Protein AF-A0A352J4N3-F1 (afdb_monomer_lite)

Radius of gyration: 15.58 Å; chains: 1; bounding box: 36×25×43 Å

Foldseek 3Di:
DWDWDDDLWIAIDDWDADPVRHTDPQVFAEPDDDPVVQFDPVCCPPPLPVVLVVQDPDFGKDWDDDPPFQKIKIFTTCPSPGDPVSCVSNVVGGPHRMDIFGGPVGHTD

Sequence (109 aa):
VIRTVCGKACDSNIRFYSTDWKELEAKTLLSHISAASFFDSSKKDSENYKFALSLPDIYPVSAEFENGSNALTLKLDLEGYLSDEQLAEVKPFIKSETITLNWNNISFR

pLDDT: mean 92.93, std 3.55, range [79.25, 97.31]

Secondary structure (DSSP, 8-state):
-EEEEESSSEEEEE-EE-TT-PEE-HHHHB----GGGTB-GGGTTSTTHHHHTTS-S---EEEEEPTTSSEEEEEE--TTTS-HHHHHHHGGGBS-SEEEEEB-SS-B-

Structure (mmCIF, N/CA/C/O backbone):
data_AF-A0A352J4N3-F1
#
_entry.id   AF-A0A352J4N3-F1
#
loop_
_atom_site.group_PDB
_atom_site.id
_atom_site.type_symbol
_atom_site.label_atom_id
_atom_site.label_alt_id
_atom_site.label_comp_id
_atom_site.label_asym_id
_atom_site.label_entity_id
_atom_site.label_seq_id
_atom_site.pdbx_PDB_ins_code
_atom_site.Cartn_x
_atom_site.Cartn_y
_atom_site.Cartn_z
_atom_site.occupancy
_atom_site.B_iso_or_equiv
_atom_site.auth_seq_id
_atom_site.auth_comp_id
_atom_site.auth_asym_id
_atom_site.auth_atom_id
_atom_site.pdbx_PDB_model_num
ATOM 1 N N . VAL A 1 1 ? 7.353 -3.402 -13.559 1.00 93.12 1 VAL A N 1
ATOM 2 C CA . VAL A 1 1 ? 6.199 -4.329 -13.649 1.00 93.12 1 VAL A CA 1
ATOM 3 C C . VAL A 1 1 ? 5.434 -4.265 -12.342 1.00 93.12 1 VAL A C 1
ATOM 5 O O . VAL A 1 1 ? 6.062 -4.376 -11.295 1.00 93.12 1 VAL A O 1
ATOM 8 N N . ILE A 1 2 ? 4.115 -4.087 -12.405 1.00 94.69 2 ILE A N 1
ATOM 9 C CA . ILE A 1 2 ? 3.223 -4.185 -11.245 1.00 94.69 2 ILE A CA 1
ATOM 10 C C . ILE A 1 2 ? 2.452 -5.497 -11.376 1.00 94.69 2 ILE A C 1
ATOM 12 O O . ILE A 1 2 ? 1.910 -5.788 -12.440 1.00 94.69 2 ILE A O 1
ATOM 16 N N . ARG A 1 3 ? 2.455 -6.315 -10.323 1.00 96.06 3 ARG A N 1
ATOM 17 C CA . ARG A 1 3 ? 1.628 -7.519 -10.222 1.00 96.06 3 ARG A CA 1
ATOM 18 C C . ARG A 1 3 ? 0.670 -7.344 -9.062 1.00 96.06 3 ARG A C 1
ATOM 20 O O . ARG A 1 3 ? 1.121 -7.279 -7.925 1.00 96.06 3 ARG A O 1
ATOM 27 N N . THR A 1 4 ? -0.617 -7.302 -9.359 1.00 96.38 4 THR A N 1
ATOM 28 C CA . THR A 1 4 ? -1.668 -7.112 -8.359 1.00 96.38 4 THR A CA 1
ATOM 29 C C . THR A 1 4 ? -2.430 -8.411 -8.165 1.00 96.38 4 THR A C 1
ATOM 31 O O . THR A 1 4 ? -2.788 -9.073 -9.140 1.00 96.38 4 THR A O 1
ATOM 34 N N . VAL A 1 5 ? -2.671 -8.777 -6.910 1.00 96.06 5 VAL A N 1
ATOM 35 C CA . VAL A 1 5 ? -3.568 -9.873 -6.537 1.00 96.06 5 VAL A CA 1
ATOM 36 C C . VAL A 1 5 ? -4.746 -9.267 -5.796 1.00 96.06 5 VAL A C 1
ATOM 38 O O . VAL A 1 5 ? -4.549 -8.472 -4.883 1.00 96.06 5 VAL A O 1
ATOM 41 N N . CYS A 1 6 ? -5.958 -9.647 -6.190 1.00 95.31 6 CYS A N 1
ATOM 42 C CA . CYS A 1 6 ? -7.192 -9.148 -5.597 1.00 95.31 6 CYS A CA 1
ATOM 43 C C . CYS A 1 6 ? -8.018 -10.294 -5.011 1.00 95.31 6 CYS A C 1
ATOM 45 O O . CYS A 1 6 ? -8.147 -11.359 -5.616 1.00 95.31 6 CYS A O 1
ATOM 47 N N . GLY A 1 7 ? -8.594 -10.043 -3.840 1.00 92.31 7 GLY A N 1
ATOM 48 C CA . GLY A 1 7 ? -9.598 -10.881 -3.193 1.00 92.31 7 GLY A CA 1
ATOM 49 C C . GLY A 1 7 ? -10.622 -9.987 -2.503 1.00 92.31 7 GLY A C 1
ATOM 50 O O . GLY A 1 7 ? -11.368 -9.278 -3.168 1.00 92.31 7 GLY A O 1
ATOM 51 N N . LYS A 1 8 ? -10.619 -9.985 -1.166 1.00 93.56 8 LYS A N 1
ATOM 52 C CA . LYS A 1 8 ? -11.348 -8.991 -0.356 1.00 93.56 8 LYS A CA 1
ATOM 53 C C . LYS A 1 8 ? -10.715 -7.592 -0.395 1.00 93.56 8 LYS A C 1
ATOM 55 O O . LYS A 1 8 ? -11.395 -6.610 -0.151 1.00 93.56 8 LYS A O 1
ATOM 60 N N . ALA A 1 9 ? -9.428 -7.532 -0.712 1.00 94.69 9 ALA A N 1
ATOM 61 C CA . ALA A 1 9 ? -8.670 -6.326 -1.008 1.00 94.69 9 ALA A CA 1
ATOM 62 C C . ALA A 1 9 ? -7.627 -6.646 -2.085 1.00 94.69 9 ALA A C 1
ATOM 64 O O . ALA A 1 9 ? -7.334 -7.825 -2.334 1.00 94.69 9 ALA A O 1
ATOM 65 N N . CYS A 1 10 ? -7.081 -5.616 -2.719 1.00 95.19 10 CYS A N 1
ATOM 66 C CA . CYS A 1 10 ? -6.022 -5.712 -3.710 1.00 95.19 10 CYS A CA 1
ATOM 67 C C . CYS A 1 10 ? -4.671 -5.280 -3.130 1.00 95.19 10 CYS A C 1
ATOM 69 O O . CYS A 1 10 ? -4.541 -4.200 -2.558 1.00 95.19 10 CYS A O 1
ATOM 71 N N . ASP A 1 11 ? -3.643 -6.096 -3.357 1.00 94.75 11 ASP A N 1
ATOM 72 C CA . ASP A 1 11 ? -2.261 -5.788 -2.986 1.00 94.75 11 ASP A CA 1
ATOM 73 C C . ASP A 1 11 ? -1.329 -5.953 -4.192 1.00 94.75 11 ASP A C 1
ATOM 75 O O . ASP A 1 11 ? -1.464 -6.891 -4.989 1.00 94.75 11 ASP A O 1
ATOM 79 N N . SER A 1 12 ? -0.404 -5.009 -4.354 1.00 94.56 12 SER A N 1
ATOM 80 C CA . SER A 1 12 ? 0.499 -4.931 -5.498 1.00 94.56 12 SER A CA 1
ATOM 81 C C . SER A 1 12 ? 1.950 -5.202 -5.112 1.00 94.56 12 SER A C 1
ATOM 83 O O . SER A 1 12 ? 2.548 -4.510 -4.293 1.00 94.56 12 SER A O 1
ATOM 85 N N . ASN A 1 13 ? 2.589 -6.116 -5.841 1.00 93.69 13 ASN A N 1
ATOM 86 C CA . ASN A 1 13 ? 4.038 -6.269 -5.850 1.00 93.69 13 ASN A CA 1
ATOM 87 C C . ASN A 1 13 ? 4.650 -5.525 -7.045 1.00 93.69 13 ASN A C 1
ATOM 89 O O . ASN A 1 13 ? 4.325 -5.803 -8.203 1.00 93.69 13 ASN A O 1
ATOM 93 N N . ILE A 1 14 ? 5.573 -4.602 -6.768 1.00 93.56 14 ILE A N 1
ATOM 94 C CA . ILE A 1 14 ? 6.271 -3.818 -7.792 1.00 93.56 14 ILE A CA 1
ATOM 95 C C . ILE A 1 14 ? 7.698 -4.339 -7.940 1.00 93.56 14 ILE A C 1
ATOM 97 O O . ILE A 1 14 ? 8.450 -4.415 -6.969 1.00 93.56 14 ILE A O 1
ATOM 101 N N . ARG A 1 15 ? 8.078 -4.672 -9.176 1.00 94.38 15 ARG A N 1
ATOM 102 C CA . ARG A 1 15 ? 9.433 -5.108 -9.533 1.00 94.38 15 ARG A CA 1
ATOM 103 C C . ARG A 1 15 ? 9.984 -4.305 -10.696 1.00 94.38 15 ARG A C 1
ATOM 105 O O . ARG A 1 15 ? 9.255 -3.950 -11.629 1.00 94.38 15 ARG A O 1
ATOM 112 N N . PHE A 1 16 ? 11.284 -4.066 -10.653 1.00 94.25 16 PHE A N 1
ATOM 113 C CA . PHE A 1 16 ? 12.019 -3.308 -11.656 1.00 94.25 16 PHE A CA 1
ATOM 114 C C . PHE A 1 16 ? 12.937 -4.242 -12.427 1.00 94.25 16 PHE A C 1
ATOM 116 O O . PHE A 1 16 ? 13.399 -5.236 -11.878 1.00 94.25 16 PHE A O 1
ATOM 123 N N . TYR A 1 17 ? 13.187 -3.932 -13.693 1.00 95.62 17 TYR A N 1
ATOM 124 C CA . TYR A 1 17 ? 14.047 -4.733 -14.555 1.00 95.62 17 TYR A CA 1
ATOM 125 C C . TYR A 1 17 ? 14.842 -3.814 -15.479 1.00 95.62 17 TYR A C 1
ATOM 127 O O . TYR A 1 17 ? 14.353 -2.746 -15.852 1.00 95.62 17 TYR A O 1
ATOM 135 N N . SER A 1 18 ? 16.047 -4.231 -15.863 1.00 95.44 18 SER A N 1
ATOM 136 C CA . SER A 1 18 ? 16.733 -3.642 -17.013 1.00 95.44 18 SER A CA 1
ATOM 137 C C . SER A 1 18 ? 16.005 -3.995 -18.317 1.00 95.44 18 SER A C 1
ATOM 139 O O . SER A 1 18 ? 15.139 -4.872 -18.347 1.00 95.44 18 SER A O 1
ATOM 141 N N . THR A 1 19 ? 16.393 -3.358 -19.422 1.00 95.81 19 THR A N 1
ATOM 142 C CA . THR A 1 19 ? 15.886 -3.690 -20.767 1.00 95.81 19 THR A CA 1
ATOM 143 C C . THR A 1 19 ? 16.201 -5.128 -21.189 1.00 95.81 19 THR A C 1
ATOM 145 O O . THR A 1 19 ? 15.467 -5.707 -21.982 1.00 95.81 19 THR A O 1
ATOM 148 N N . ASP A 1 20 ? 17.237 -5.727 -20.597 1.00 97.31 20 ASP A N 1
ATOM 149 C CA . ASP A 1 20 ? 17.625 -7.129 -20.799 1.00 97.31 20 ASP A CA 1
ATOM 150 C C . ASP A 1 20 ? 16.949 -8.078 -19.789 1.00 97.31 20 ASP A C 1
ATOM 152 O O . ASP A 1 20 ? 17.414 -9.197 -19.576 1.00 97.31 20 ASP A O 1
ATOM 156 N N . TRP A 1 21 ? 15.884 -7.622 -19.118 1.00 95.50 21 TRP A N 1
ATOM 157 C CA . TRP A 1 21 ? 15.089 -8.389 -18.152 1.00 95.50 21 TRP A CA 1
ATOM 158 C C . TRP A 1 21 ? 15.844 -8.882 -16.909 1.00 95.50 21 TRP A C 1
ATOM 160 O O . TRP A 1 21 ? 15.431 -9.844 -16.261 1.00 95.50 21 TRP A O 1
ATOM 170 N N . LYS A 1 22 ? 16.921 -8.198 -16.510 1.00 97.06 22 LYS A N 1
ATOM 171 C CA . LYS A 1 22 ? 17.601 -8.473 -15.232 1.00 97.06 22 LYS A CA 1
ATOM 172 C C . LYS A 1 22 ? 16.914 -7.717 -14.102 1.00 97.06 22 LYS A C 1
ATOM 174 O O . LYS A 1 22 ? 16.692 -6.517 -14.237 1.00 97.06 22 LYS A O 1
ATOM 179 N N . GLU A 1 23 ? 16.573 -8.404 -13.012 1.00 95.75 23 GLU A N 1
ATOM 180 C CA . GLU A 1 23 ? 15.842 -7.802 -11.888 1.00 95.75 23 GLU A CA 1
ATOM 181 C C . GLU A 1 23 ? 16.660 -6.702 -11.185 1.00 95.75 23 GLU A C 1
ATOM 183 O O . GLU A 1 23 ? 17.817 -6.892 -10.815 1.00 95.75 23 GLU A O 1
ATOM 188 N N . LEU A 1 24 ? 16.018 -5.537 -11.078 1.00 95.19 24 LEU A N 1
ATOM 189 C CA . LEU A 1 24 ? 16.356 -4.305 -10.362 1.00 95.19 24 LEU A CA 1
ATOM 190 C C . LEU A 1 24 ? 16.251 -4.454 -8.838 1.00 95.19 24 LEU A C 1
ATOM 192 O 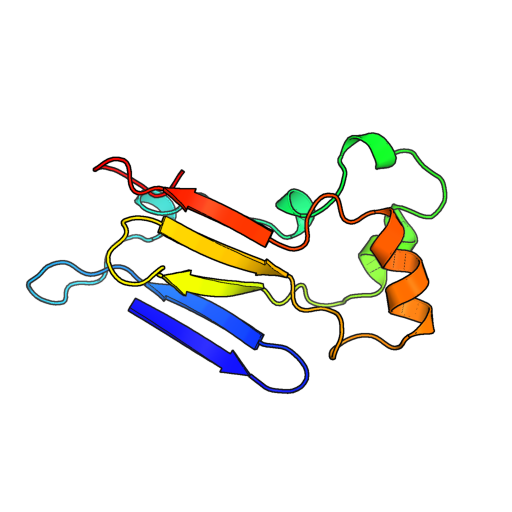O . LEU A 1 24 ? 15.219 -4.944 -8.381 1.00 95.19 24 LEU A O 1
ATOM 196 N N . GLU A 1 25 ? 17.171 -3.920 -8.025 1.00 92.38 25 GLU A N 1
ATOM 197 C CA . GLU A 1 25 ? 16.881 -3.757 -6.592 1.00 92.38 25 GLU A CA 1
ATOM 198 C C . GLU A 1 25 ? 15.817 -2.665 -6.385 1.00 92.38 25 GLU A C 1
ATOM 200 O O . GLU A 1 25 ? 16.104 -1.466 -6.436 1.00 92.38 25 GLU A O 1
ATOM 205 N N . ALA A 1 26 ? 14.577 -3.077 -6.104 1.00 88.38 26 ALA A N 1
ATOM 206 C CA . ALA A 1 26 ? 13.432 -2.173 -5.989 1.00 88.38 26 ALA A CA 1
ATOM 207 C C . ALA A 1 26 ? 13.620 -1.062 -4.941 1.00 88.38 26 ALA A C 1
ATOM 209 O O . ALA A 1 26 ? 13.188 0.064 -5.171 1.00 88.38 26 ALA A O 1
ATOM 210 N N . LYS A 1 27 ? 14.319 -1.344 -3.832 1.00 85.69 27 LYS A N 1
ATOM 211 C CA . LYS A 1 27 ? 14.563 -0.379 -2.741 1.00 85.69 27 LYS A CA 1
ATOM 212 C C . LYS A 1 27 ? 15.342 0.863 -3.182 1.00 85.69 27 LYS A C 1
ATOM 214 O O . LYS A 1 27 ? 15.270 1.892 -2.516 1.00 85.69 27 LYS A O 1
ATOM 219 N N . THR A 1 28 ? 16.084 0.770 -4.286 1.00 88.56 28 THR A N 1
ATOM 220 C CA . THR A 1 28 ? 16.835 1.900 -4.851 1.00 88.56 28 THR A CA 1
ATOM 221 C C . THR A 1 28 ? 15.971 2.794 -5.746 1.00 88.56 28 THR A C 1
ATOM 223 O O . THR A 1 28 ? 16.240 3.987 -5.862 1.00 88.56 28 THR A O 1
ATOM 226 N N . LEU A 1 29 ? 14.908 2.235 -6.335 1.00 93.31 29 LEU A N 1
ATOM 227 C CA . LEU A 1 29 ? 14.077 2.883 -7.357 1.00 93.31 29 LEU A CA 1
ATOM 228 C C . LEU A 1 29 ? 12.701 3.306 -6.837 1.00 93.31 29 LEU A C 1
ATOM 230 O O . LEU A 1 29 ? 12.060 4.170 -7.431 1.00 93.31 29 LEU A O 1
ATOM 234 N N . LEU A 1 30 ? 12.247 2.722 -5.733 1.00 92.31 30 LEU A N 1
ATOM 235 C CA . LEU A 1 30 ? 10.990 3.036 -5.073 1.00 92.31 30 LEU A CA 1
ATOM 236 C C . LEU A 1 30 ? 11.248 3.136 -3.572 1.00 92.31 30 LEU A C 1
ATOM 238 O O . LEU A 1 30 ? 11.709 2.175 -2.950 1.00 92.31 30 LEU A O 1
ATOM 242 N N . SER A 1 31 ? 10.957 4.295 -2.978 1.00 84.31 31 SER A N 1
ATOM 243 C CA . SER A 1 31 ? 11.022 4.419 -1.523 1.00 84.31 31 SER A CA 1
ATOM 244 C C . SER A 1 31 ? 10.055 3.442 -0.869 1.00 84.31 31 SER A C 1
ATOM 246 O O . SER A 1 31 ? 8.947 3.238 -1.357 1.00 84.31 31 SER A O 1
ATOM 248 N N . HIS A 1 32 ? 10.462 2.862 0.258 1.00 82.44 32 HIS A N 1
ATOM 249 C CA . HIS A 1 32 ? 9.585 2.000 1.037 1.00 82.44 32 HIS A CA 1
ATOM 250 C C . HIS A 1 32 ? 8.359 2.796 1.506 1.00 82.44 32 HIS A C 1
ATOM 252 O O . HIS A 1 32 ? 8.469 3.640 2.398 1.00 82.44 32 HIS A O 1
ATOM 258 N N . ILE A 1 33 ? 7.201 2.524 0.904 1.00 83.62 33 ILE A N 1
ATOM 259 C CA . ILE A 1 33 ? 5.923 3.092 1.324 1.00 83.62 33 ILE A CA 1
ATOM 260 C C . ILE A 1 33 ? 5.305 2.127 2.324 1.00 83.62 33 ILE A C 1
ATOM 262 O O . ILE A 1 33 ? 4.806 1.064 1.972 1.00 83.62 33 ILE A O 1
ATOM 266 N N . SER A 1 34 ? 5.398 2.485 3.599 1.00 83.44 34 SER A N 1
ATOM 267 C CA . SER A 1 34 ? 4.729 1.746 4.666 1.00 83.44 34 SER A CA 1
ATOM 268 C C . SER A 1 34 ? 3.262 2.155 4.758 1.00 83.44 34 SER A C 1
ATOM 270 O O . SER A 1 34 ? 2.930 3.293 4.433 1.00 83.44 34 SER A O 1
ATOM 272 N N . ALA A 1 35 ? 2.417 1.312 5.349 1.00 79.25 35 ALA A N 1
ATOM 273 C CA . ALA A 1 35 ? 1.048 1.686 5.707 1.00 79.25 35 ALA A CA 1
ATOM 274 C C . ALA A 1 35 ? 0.973 3.006 6.503 1.00 79.25 35 ALA A C 1
ATOM 276 O O . ALA A 1 35 ? 0.092 3.826 6.269 1.00 79.25 35 ALA A O 1
ATOM 277 N N . ALA A 1 36 ? 1.968 3.275 7.364 1.00 86.50 36 ALA A N 1
ATOM 278 C CA . ALA A 1 36 ? 2.102 4.525 8.120 1.00 86.50 36 ALA A CA 1
ATOM 279 C C . ALA A 1 36 ? 2.099 5.798 7.250 1.00 86.50 36 ALA A C 1
ATOM 281 O O . ALA A 1 36 ? 1.782 6.867 7.760 1.00 86.50 36 ALA A O 1
ATOM 282 N N . SER A 1 37 ? 2.432 5.700 5.960 1.00 92.31 37 SER A N 1
ATOM 283 C CA . SER A 1 37 ? 2.418 6.824 5.018 1.00 92.31 37 SER A CA 1
ATOM 284 C C . SER A 1 37 ? 1.002 7.296 4.666 1.00 92.31 37 SER A C 1
ATOM 286 O O . SER A 1 37 ? 0.837 8.449 4.273 1.00 92.31 37 SER A O 1
ATOM 288 N N . PHE A 1 38 ? -0.007 6.434 4.829 1.00 94.94 38 PHE A N 1
ATOM 289 C CA . PHE A 1 38 ? -1.420 6.749 4.592 1.00 94.94 38 PHE A CA 1
ATOM 290 C C . PHE A 1 38 ? -2.111 7.324 5.839 1.00 94.94 38 PHE A C 1
ATOM 292 O O . PHE A 1 38 ? -3.174 7.934 5.726 1.00 94.94 38 PHE A O 1
ATOM 299 N N . PHE A 1 39 ? -1.514 7.174 7.028 1.00 94.19 39 PHE A N 1
ATOM 300 C CA . PHE A 1 39 ? -2.094 7.620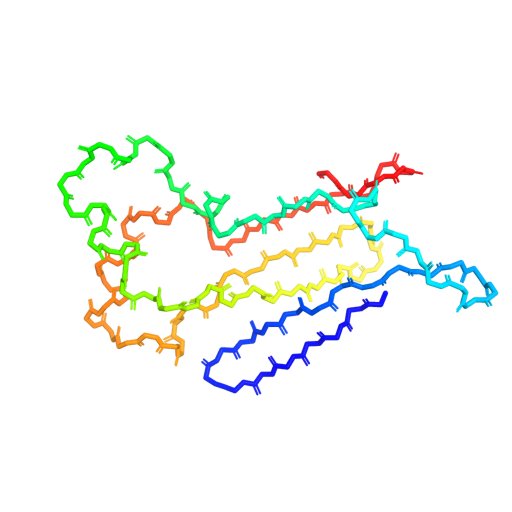 8.297 1.00 94.19 39 PHE A CA 1
ATOM 301 C C . PHE A 1 39 ? -1.641 9.028 8.700 1.00 94.19 39 PHE A C 1
ATOM 303 O O . PHE A 1 39 ? -0.543 9.489 8.381 1.00 94.19 39 PHE A O 1
ATOM 310 N N . ASP A 1 40 ? -2.500 9.722 9.441 1.00 94.50 40 ASP A N 1
ATOM 311 C CA . ASP A 1 40 ? -2.221 11.039 9.992 1.00 94.50 40 ASP A CA 1
ATOM 312 C C . ASP A 1 40 ? -1.297 10.927 11.208 1.00 94.50 40 ASP A C 1
ATOM 314 O O . ASP A 1 40 ? -1.704 10.580 12.320 1.00 94.50 40 ASP A O 1
ATOM 318 N N . SER A 1 41 ? -0.024 11.265 11.002 1.00 90.88 41 SER A N 1
ATOM 319 C CA . SER A 1 41 ? 0.984 11.222 12.057 1.00 90.88 41 SER A CA 1
ATOM 320 C C . SER A 1 41 ? 0.699 12.165 13.226 1.00 90.88 41 SER A C 1
ATOM 322 O O . SER A 1 41 ? 1.242 11.934 14.303 1.00 90.88 41 SER A O 1
ATOM 324 N N . SER A 1 42 ? -0.118 13.209 13.037 1.00 93.88 42 SER A N 1
ATOM 325 C CA . SER A 1 42 ? -0.487 14.132 14.120 1.00 93.88 42 SER A CA 1
ATOM 326 C C . SER A 1 42 ? -1.409 13.485 15.159 1.00 93.88 42 SER A C 1
ATOM 328 O O . SER A 1 42 ? -1.483 13.954 16.291 1.00 93.88 42 SER A O 1
ATOM 330 N N . LYS A 1 43 ? -2.062 12.369 14.806 1.00 93.38 43 LYS A N 1
ATOM 331 C CA . LYS A 1 43 ? -2.994 11.643 15.677 1.00 93.38 43 LYS A CA 1
ATOM 332 C C . LYS A 1 43 ? -2.348 10.497 16.451 1.00 93.38 43 LYS A C 1
ATOM 334 O O . LYS A 1 43 ? -3.046 9.810 17.189 1.00 93.38 43 LYS A O 1
ATOM 339 N N . LYS A 1 44 ? -1.032 10.288 16.330 1.00 89.56 44 LYS A N 1
ATOM 340 C CA . LYS A 1 44 ? -0.320 9.163 16.970 1.00 89.56 44 LYS A CA 1
ATOM 341 C C . LYS A 1 44 ? -0.515 9.071 18.485 1.00 89.56 44 LYS A C 1
ATOM 343 O O . LYS A 1 44 ? -0.522 7.963 19.017 1.00 89.56 44 LYS A O 1
ATOM 348 N N . ASP A 1 45 ? -0.681 10.215 19.143 1.00 91.00 45 ASP A N 1
ATOM 349 C CA . ASP A 1 45 ? -0.853 10.313 20.597 1.00 91.00 45 ASP A CA 1
ATOM 350 C C . ASP A 1 45 ? -2.327 10.381 21.028 1.00 91.00 45 ASP A C 1
ATOM 352 O O . ASP A 1 45 ? -2.619 10.481 22.218 1.00 91.00 45 ASP A O 1
ATOM 356 N N . SER A 1 46 ? -3.266 10.338 20.077 1.00 91.94 46 SER A N 1
ATOM 357 C CA . SER A 1 46 ? -4.691 10.314 20.398 1.00 91.94 46 SER A CA 1
ATOM 358 C C . SER A 1 46 ? -5.109 8.975 20.999 1.00 91.94 46 SER A C 1
ATOM 360 O O . SER A 1 46 ? -4.531 7.916 20.719 1.00 91.94 46 SER A O 1
ATOM 362 N N . GLU A 1 47 ? -6.146 9.033 21.830 1.00 86.31 47 GLU A N 1
ATOM 363 C CA . GLU A 1 47 ? -6.815 7.842 22.330 1.00 86.31 47 GLU A CA 1
ATOM 364 C C . GLU A 1 47 ? -7.297 6.993 21.141 1.00 86.31 47 GLU A C 1
ATOM 366 O O . GLU A 1 47 ? -7.685 7.514 20.097 1.00 86.31 47 GLU A O 1
ATOM 371 N N . ASN A 1 48 ? -7.205 5.673 21.270 1.00 91.12 48 ASN A N 1
ATOM 372 C CA . ASN A 1 48 ? -7.571 4.687 20.247 1.00 91.12 48 ASN A CA 1
ATOM 373 C C . ASN A 1 48 ? -6.709 4.615 18.974 1.00 91.12 48 ASN A C 1
ATOM 375 O O . ASN A 1 48 ? -6.856 3.629 18.258 1.00 91.12 48 ASN A O 1
ATOM 379 N N . TYR A 1 49 ? -5.745 5.513 18.713 1.00 92.00 49 TYR A N 1
ATOM 380 C CA . TYR A 1 49 ? -4.882 5.414 17.514 1.00 92.00 49 TYR A CA 1
ATOM 381 C C . TYR A 1 49 ? -4.222 4.031 17.382 1.00 92.00 49 TYR A C 1
ATOM 383 O O . TYR A 1 49 ? -4.322 3.363 16.356 1.00 92.00 49 TYR A O 1
ATOM 391 N N . LYS A 1 50 ? -3.577 3.553 18.455 1.00 91.75 50 LYS A N 1
ATOM 392 C CA . LYS A 1 50 ? -2.916 2.236 18.461 1.00 91.75 50 LYS A CA 1
ATOM 393 C C . LYS A 1 50 ? -3.901 1.079 18.300 1.00 91.75 50 LYS A C 1
ATOM 395 O O . LYS A 1 50 ? -3.544 0.079 17.692 1.00 91.75 50 LYS A O 1
ATOM 400 N N . PHE A 1 51 ? -5.104 1.216 18.857 1.00 93.69 51 PHE A N 1
ATOM 401 C CA . PHE A 1 51 ? -6.150 0.205 18.747 1.00 93.69 51 PHE A CA 1
ATOM 402 C C . PHE A 1 51 ? -6.667 0.125 17.309 1.00 93.69 51 PHE A C 1
ATOM 404 O O . PHE A 1 51 ? -6.631 -0.950 16.718 1.00 93.69 51 PHE A O 1
ATOM 411 N N . ALA A 1 52 ? -7.035 1.259 16.710 1.00 93.19 52 ALA A N 1
ATOM 412 C CA . ALA A 1 52 ? -7.503 1.323 15.332 1.00 93.19 52 ALA A CA 1
ATOM 413 C C . ALA A 1 52 ? -6.459 0.759 14.355 1.00 93.19 52 ALA A C 1
ATOM 415 O O . ALA A 1 52 ? -6.780 -0.103 13.543 1.00 93.19 52 ALA A O 1
ATOM 416 N N . LEU A 1 53 ? -5.183 1.137 14.499 1.00 91.75 53 LEU A N 1
ATOM 417 C CA . LEU A 1 53 ? -4.089 0.594 13.679 1.00 91.75 53 LEU A CA 1
ATOM 418 C C . LEU A 1 53 ? -3.717 -0.870 14.008 1.00 91.75 53 LEU A C 1
ATOM 420 O O . LEU A 1 53 ? -2.835 -1.440 13.367 1.00 91.75 53 LEU A O 1
ATOM 424 N N . SER A 1 54 ? -4.357 -1.492 14.997 1.00 92.44 54 SER A N 1
ATOM 425 C CA . SER A 1 54 ? -4.229 -2.932 15.259 1.00 92.44 54 SER A CA 1
ATOM 426 C C . SER A 1 54 ? -5.380 -3.759 14.682 1.00 92.44 54 SER A C 1
ATOM 428 O O . SER A 1 54 ? -5.280 -4.983 14.678 1.00 92.44 54 SER A O 1
ATOM 430 N N . LEU A 1 55 ? -6.458 -3.119 14.200 1.00 94.06 55 LEU A N 1
ATOM 431 C CA . LEU A 1 55 ? -7.608 -3.820 13.620 1.00 94.06 55 LEU A CA 1
ATOM 432 C C . LEU A 1 55 ? -7.251 -4.542 12.312 1.00 94.06 55 LEU A C 1
ATOM 434 O O . LEU A 1 55 ? -7.641 -5.702 12.175 1.00 94.06 55 LEU A O 1
ATOM 438 N N . PRO A 1 56 ? -6.506 -3.928 11.370 1.00 92.50 56 PRO A N 1
ATOM 439 C CA . PRO A 1 56 ? -5.994 -4.639 10.209 1.00 92.50 56 PRO A CA 1
ATOM 440 C C . PRO A 1 56 ? -4.732 -5.412 10.602 1.00 92.50 56 PRO A C 1
ATOM 442 O O . PRO A 1 56 ? -3.745 -4.831 11.054 1.00 92.50 56 PRO A O 1
ATOM 445 N N . ASP A 1 57 ? -4.734 -6.722 10.387 1.00 91.25 57 ASP A N 1
ATOM 446 C CA . ASP A 1 57 ? -3.542 -7.577 10.453 1.00 91.25 57 ASP A CA 1
ATOM 447 C C . ASP A 1 57 ? -2.614 -7.372 9.243 1.00 91.25 57 ASP A C 1
ATOM 449 O O . ASP A 1 57 ? -1.400 -7.561 9.350 1.00 91.25 57 ASP A O 1
ATOM 453 N N . ILE A 1 58 ? -3.170 -6.938 8.108 1.00 91.19 58 ILE A N 1
ATOM 454 C CA . ILE A 1 58 ? -2.435 -6.518 6.914 1.00 91.19 58 ILE A CA 1
ATOM 455 C C . ILE A 1 58 ? -2.944 -5.173 6.388 1.00 91.19 58 ILE A C 1
ATOM 457 O O . ILE A 1 58 ? -4.101 -4.802 6.569 1.00 91.19 58 ILE A O 1
ATOM 461 N N . TYR A 1 59 ? -2.063 -4.460 5.687 1.00 93.62 59 TYR A N 1
ATOM 462 C CA . TYR A 1 59 ? -2.360 -3.187 5.033 1.00 93.62 59 TYR A CA 1
ATOM 463 C C . TYR A 1 59 ? -2.183 -3.335 3.521 1.00 93.62 59 TYR A C 1
ATOM 465 O O . TYR A 1 59 ? -1.102 -3.034 3.012 1.00 93.62 59 TYR A O 1
ATOM 473 N N . PRO A 1 60 ? -3.202 -3.847 2.816 1.00 94.56 60 PRO A N 1
ATOM 474 C CA . PRO A 1 60 ? -3.140 -4.060 1.377 1.00 94.56 60 PRO A CA 1
ATOM 475 C C . PRO A 1 60 ? -3.017 -2.723 0.642 1.00 94.56 60 PRO A C 1
ATOM 477 O O . PRO A 1 60 ? -3.789 -1.788 0.879 1.00 94.56 60 PRO A O 1
ATOM 480 N N . VAL A 1 61 ? -2.030 -2.633 -0.247 1.00 95.12 61 VAL A N 1
ATOM 481 C CA . VAL A 1 61 ? -1.799 -1.449 -1.074 1.00 95.12 61 VAL A CA 1
ATOM 482 C C . VAL A 1 61 ? -1.761 -1.863 -2.534 1.00 95.12 61 VAL A C 1
ATOM 484 O O . VAL A 1 61 ? -0.831 -2.522 -3.002 1.00 95.12 61 VAL A O 1
ATOM 487 N N . SER A 1 62 ? -2.766 -1.424 -3.281 1.00 95.06 62 SER A N 1
ATOM 488 C CA . SER A 1 62 ? -2.766 -1.537 -4.734 1.00 95.06 62 SER A CA 1
ATOM 489 C C . SER A 1 62 ? -1.935 -0.414 -5.352 1.00 95.06 62 SER A C 1
ATOM 491 O O . SER A 1 62 ? -1.706 0.633 -4.746 1.00 95.06 62 SER A O 1
ATOM 493 N N . ALA A 1 63 ? -1.440 -0.652 -6.561 1.00 95.00 63 ALA A N 1
ATOM 494 C CA . ALA A 1 63 ? -0.565 0.262 -7.275 1.00 95.00 63 ALA A CA 1
ATOM 495 C C . ALA A 1 63 ? -0.929 0.273 -8.754 1.00 95.00 63 ALA A C 1
ATOM 497 O O . ALA A 1 63 ? -1.147 -0.792 -9.331 1.00 95.00 63 ALA A O 1
ATOM 498 N N . GLU A 1 64 ? -0.932 1.450 -9.361 1.00 95.12 64 GLU A N 1
ATOM 499 C CA . GLU A 1 64 ? -1.262 1.645 -10.766 1.00 95.12 64 GLU A CA 1
ATOM 500 C C . GLU A 1 64 ? -0.350 2.712 -11.379 1.00 95.12 64 GLU A C 1
ATOM 502 O O . GLU A 1 64 ? -0.061 3.734 -10.754 1.00 95.12 64 GLU A O 1
ATOM 507 N N . PHE A 1 65 ? 0.123 2.465 -12.602 1.00 92.00 65 PHE A N 1
ATOM 508 C CA . PHE A 1 65 ? 0.747 3.514 -13.403 1.00 92.00 65 PHE A CA 1
ATOM 509 C C . PHE A 1 65 ? -0.339 4.305 -14.111 1.00 92.00 65 PHE A C 1
ATOM 511 O O . PHE A 1 65 ? -1.184 3.728 -14.794 1.00 92.00 65 PHE A O 1
ATOM 518 N N . GLU A 1 66 ? -0.279 5.623 -14.006 1.00 88.62 66 GLU A N 1
ATOM 519 C CA . GLU A 1 66 ? -1.166 6.474 -14.784 1.00 88.62 66 GLU A CA 1
ATOM 520 C C . GLU A 1 66 ? -0.776 6.427 -16.266 1.00 88.62 66 GLU A C 1
ATOM 522 O O . GLU A 1 66 ? 0.368 6.682 -16.655 1.00 88.62 66 GLU A O 1
ATOM 527 N N . ASN A 1 67 ? -1.743 6.085 -17.119 1.00 83.69 67 ASN A N 1
ATOM 528 C CA . ASN A 1 67 ? -1.513 5.952 -18.553 1.00 83.69 67 ASN A CA 1
ATOM 529 C C . ASN A 1 67 ? -0.969 7.249 -19.164 1.00 83.69 67 ASN A C 1
ATOM 531 O O . ASN A 1 67 ? -1.564 8.317 -19.037 1.00 83.69 67 ASN A O 1
ATOM 535 N N . GLY A 1 68 ? 0.144 7.131 -19.890 1.00 82.56 68 GLY A N 1
ATOM 536 C CA . GLY A 1 68 ? 0.779 8.265 -20.563 1.00 82.56 68 GLY A CA 1
ATOM 537 C C . GLY A 1 68 ? 1.489 9.242 -19.622 1.00 82.56 68 GLY A C 1
ATOM 538 O O . GLY A 1 68 ? 1.931 10.292 -20.086 1.00 82.56 68 GLY A O 1
ATOM 539 N N . SER A 1 69 ? 1.620 8.911 -18.334 1.00 88.19 69 SER A N 1
ATOM 540 C CA . SER A 1 69 ? 2.334 9.722 -17.354 1.00 88.19 69 SER A CA 1
ATOM 541 C C . SER A 1 69 ? 3.470 8.933 -16.690 1.00 88.19 69 SER A C 1
ATOM 543 O O . SER A 1 69 ? 3.640 7.729 -16.874 1.00 88.19 69 SER A O 1
ATOM 545 N N . ASN A 1 70 ? 4.290 9.660 -15.937 1.00 91.12 70 ASN A N 1
ATOM 546 C CA . ASN A 1 70 ? 5.386 9.127 -15.133 1.00 91.12 70 ASN A CA 1
ATOM 547 C C . ASN A 1 70 ? 4.971 8.940 -13.662 1.00 91.12 70 ASN A C 1
ATOM 549 O O . ASN A 1 70 ? 5.833 8.879 -12.780 1.00 91.12 70 ASN A O 1
ATOM 553 N N . ALA A 1 71 ? 3.664 8.897 -13.393 1.00 95.00 71 ALA A N 1
ATOM 554 C CA . ALA A 1 71 ? 3.108 8.794 -12.057 1.00 95.00 71 ALA A CA 1
ATOM 555 C C . ALA A 1 71 ? 2.742 7.346 -11.704 1.00 95.00 71 ALA A C 1
ATOM 557 O O . ALA A 1 71 ? 2.195 6.588 -12.508 1.00 95.00 71 ALA A O 1
ATOM 558 N N . LEU A 1 72 ? 3.057 6.982 -10.467 1.00 95.19 72 LEU A N 1
ATOM 559 C CA . LEU A 1 72 ? 2.677 5.744 -9.807 1.00 95.19 72 LEU A CA 1
ATOM 560 C C . LEU A 1 72 ? 1.738 6.106 -8.660 1.00 95.19 72 LEU A C 1
ATOM 562 O O . LEU A 1 72 ? 2.165 6.728 -7.687 1.00 95.19 72 LEU A O 1
ATOM 566 N N . THR A 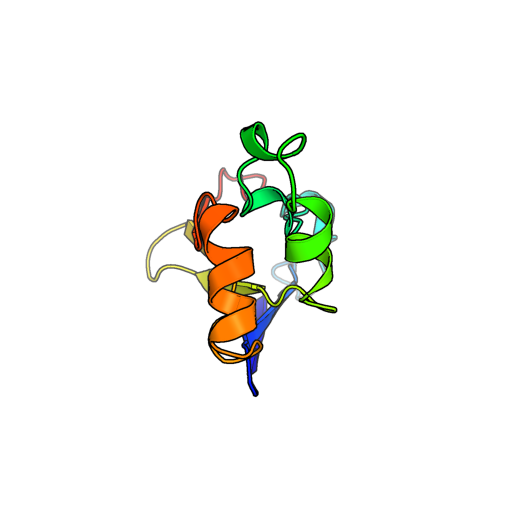1 73 ? 0.481 5.695 -8.756 1.00 95.69 73 THR A N 1
ATOM 567 C CA . THR A 1 73 ? -0.517 5.923 -7.712 1.00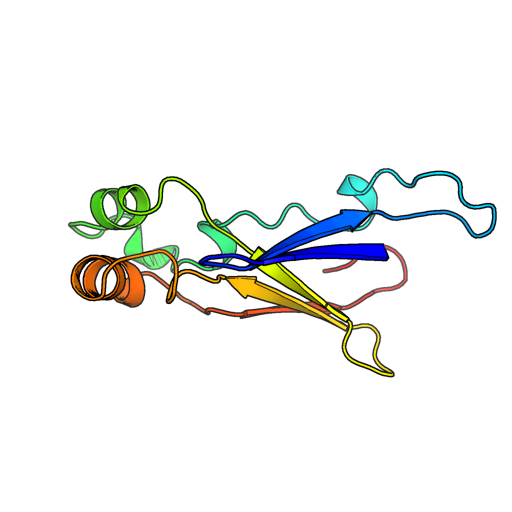 95.69 73 THR A CA 1
ATOM 568 C C . THR A 1 73 ? -0.680 4.657 -6.882 1.00 95.69 73 THR A C 1
ATOM 570 O O . THR A 1 73 ? -0.881 3.565 -7.408 1.00 95.69 73 THR A O 1
ATOM 573 N N . LEU A 1 74 ? -0.548 4.808 -5.568 1.00 95.56 74 LEU A N 1
ATOM 574 C CA . LEU A 1 74 ? -0.734 3.774 -4.560 1.00 95.56 74 LEU A CA 1
ATOM 575 C C . LEU A 1 74 ? -2.050 4.028 -3.837 1.00 95.56 74 LEU A C 1
ATOM 577 O O . LEU A 1 74 ? -2.315 5.171 -3.466 1.00 95.56 74 LEU A O 1
ATOM 581 N N . LYS A 1 75 ? -2.842 2.986 -3.592 1.00 95.75 75 LYS A N 1
ATOM 582 C CA . LYS A 1 75 ? -4.120 3.081 -2.882 1.00 95.75 75 LYS A CA 1
ATOM 583 C C . LYS A 1 75 ? -4.197 2.045 -1.765 1.00 95.75 75 LYS A C 1
ATOM 585 O O . LYS A 1 75 ? -4.06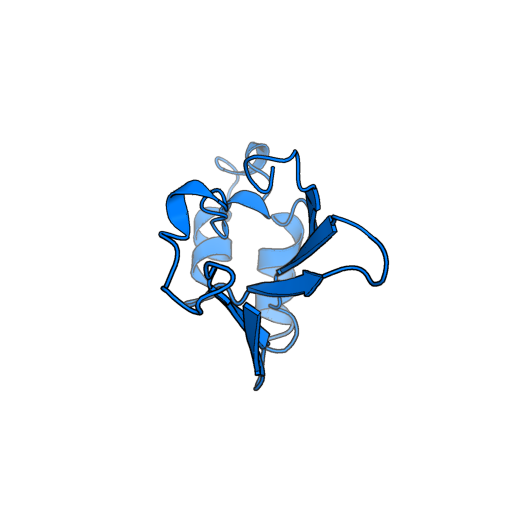6 0.851 -2.031 1.00 95.75 75 LYS A O 1
ATOM 590 N N . LEU A 1 76 ? -4.445 2.512 -0.543 1.00 96.06 76 LEU A N 1
ATOM 591 C CA . LEU A 1 76 ? -4.746 1.675 0.616 1.00 96.06 76 LEU A CA 1
ATOM 592 C C . LEU A 1 76 ? -6.156 1.084 0.468 1.00 96.06 76 LEU A C 1
ATOM 594 O O . LEU A 1 76 ? -7.117 1.832 0.299 1.00 96.06 76 LEU A O 1
ATOM 598 N N . ASP A 1 77 ? -6.282 -0.240 0.535 1.00 94.19 77 ASP A N 1
ATOM 599 C CA . ASP A 1 77 ? -7.527 -0.943 0.201 1.00 94.19 77 ASP A CA 1
ATOM 600 C C . ASP A 1 77 ? -8.124 -1.705 1.395 1.00 94.19 77 ASP A C 1
ATOM 602 O O . ASP A 1 77 ? -8.045 -2.927 1.494 1.00 94.19 77 ASP A O 1
ATOM 606 N N . LEU A 1 78 ? -8.704 -0.974 2.350 1.00 94.56 78 LEU A N 1
ATOM 607 C CA . LEU A 1 78 ? -9.271 -1.570 3.569 1.00 94.56 78 LEU A CA 1
ATOM 608 C C . LEU A 1 78 ? -10.783 -1.832 3.499 1.00 94.56 78 LEU A C 1
ATOM 610 O O . LEU A 1 78 ? -11.291 -2.583 4.330 1.00 94.56 78 LEU A O 1
ATOM 614 N N . GLU A 1 79 ? -11.504 -1.245 2.538 1.00 91.75 79 GLU A N 1
ATOM 615 C CA . GLU A 1 79 ? -12.978 -1.222 2.543 1.00 91.75 79 GLU A CA 1
ATOM 616 C C . GLU A 1 79 ? -13.614 -2.608 2.384 1.00 91.75 79 GLU A C 1
ATOM 618 O O . GLU A 1 79 ? -14.598 -2.903 3.050 1.00 91.75 79 GLU A O 1
ATOM 623 N N . GLY A 1 80 ? -13.051 -3.479 1.542 1.00 90.81 80 GLY A N 1
ATOM 624 C CA . GLY A 1 80 ? -13.522 -4.865 1.417 1.00 90.81 80 GLY A CA 1
ATOM 625 C C . GLY A 1 80 ? -12.880 -5.831 2.419 1.00 90.81 80 GLY A C 1
ATOM 626 O O . GLY A 1 80 ? -13.296 -6.991 2.519 1.00 90.81 80 GLY A O 1
ATOM 627 N N . TYR A 1 81 ? -11.857 -5.371 3.149 1.00 93.94 81 TYR A N 1
ATOM 628 C CA . TYR A 1 81 ? -11.067 -6.188 4.065 1.00 93.94 81 TYR A CA 1
ATOM 629 C C . TYR A 1 81 ? -11.615 -6.191 5.493 1.00 93.94 81 TYR A C 1
ATOM 631 O O . TYR A 1 81 ? -11.692 -7.247 6.123 1.00 93.94 81 TYR A O 1
ATOM 639 N N . LEU A 1 82 ? -11.997 -5.014 5.986 1.00 95.50 82 LEU A N 1
ATOM 640 C CA . LEU A 1 82 ? -12.517 -4.802 7.334 1.00 95.50 82 LEU A CA 1
ATOM 641 C C . LEU A 1 82 ? -14.049 -4.824 7.350 1.00 95.50 82 LEU A C 1
ATOM 643 O O . LEU A 1 82 ? -14.691 -4.596 6.328 1.00 95.50 82 LEU A O 1
ATOM 647 N N . SER A 1 83 ? -14.646 -5.072 8.519 1.00 96.06 83 SER A N 1
ATOM 648 C CA . SER A 1 83 ? -16.077 -4.799 8.705 1.00 96.06 83 SER A CA 1
ATOM 649 C C . SER A 1 83 ? -16.353 -3.292 8.719 1.00 96.06 83 SER A C 1
ATOM 651 O O . SER A 1 83 ? -15.459 -2.498 9.014 1.00 96.06 83 SER A O 1
ATOM 653 N N . ASP A 1 84 ? -17.603 -2.891 8.481 1.00 96.31 84 ASP A N 1
ATOM 654 C CA . ASP A 1 84 ? -18.009 -1.478 8.527 1.00 96.31 84 ASP A CA 1
ATOM 655 C C . ASP A 1 84 ? -17.684 -0.818 9.879 1.00 96.31 84 ASP A C 1
ATOM 657 O O . ASP A 1 84 ? -17.227 0.324 9.925 1.00 96.31 84 ASP A O 1
ATOM 661 N N . GLU A 1 85 ? -17.862 -1.556 10.981 1.00 96.44 85 GLU A N 1
ATOM 662 C CA . GLU A 1 85 ? -17.526 -1.104 12.338 1.00 96.44 85 GLU A CA 1
ATOM 663 C C . GLU A 1 85 ? -16.020 -0.853 12.488 1.00 96.44 85 GLU A C 1
ATOM 665 O O . GLU A 1 85 ? -15.603 0.208 12.945 1.00 96.44 85 GLU A O 1
ATOM 670 N N . GLN A 1 86 ? -15.185 -1.796 12.043 1.00 95.88 86 GLN A N 1
ATOM 671 C CA . GLN A 1 86 ? -13.729 -1.642 12.088 1.00 95.88 86 GLN A CA 1
ATOM 672 C C . GLN A 1 86 ? -13.250 -0.508 11.178 1.00 95.88 86 GLN A C 1
ATOM 674 O O . GLN A 1 86 ? -12.358 0.257 11.542 1.00 95.88 86 GLN A O 1
ATOM 679 N N . LEU A 1 87 ? -13.845 -0.376 9.994 1.00 95.62 87 LEU A N 1
ATOM 680 C CA . LEU A 1 87 ? -13.517 0.683 9.052 1.00 95.62 87 LEU A CA 1
ATOM 681 C C . LEU A 1 87 ? -13.848 2.064 9.637 1.00 95.62 87 LEU A C 1
ATOM 683 O O . LEU A 1 87 ? -13.073 3.001 9.447 1.00 95.62 87 LEU A O 1
ATOM 687 N N . ALA A 1 88 ? -14.950 2.187 10.385 1.00 95.81 88 ALA A N 1
ATOM 688 C CA . ALA A 1 88 ? -15.326 3.420 11.075 1.00 95.81 88 ALA A CA 1
ATOM 689 C C . ALA A 1 88 ? -14.313 3.832 12.160 1.00 95.81 88 ALA A C 1
ATOM 691 O O . ALA A 1 88 ? -14.071 5.025 12.333 1.00 95.81 88 ALA A O 1
ATOM 692 N N . GLU A 1 89 ? -13.673 2.867 12.827 1.00 95.69 89 GLU A N 1
ATOM 693 C CA . GLU A 1 89 ? -12.597 3.121 13.797 1.00 95.69 89 GLU A CA 1
ATOM 694 C C . GLU A 1 89 ? -11.280 3.539 13.121 1.00 95.69 89 GLU A C 1
ATOM 696 O O . GLU A 1 89 ? -10.545 4.377 13.644 1.00 95.69 89 GLU A O 1
ATOM 701 N N . VAL A 1 90 ? -10.962 2.990 11.940 1.00 94.94 90 VAL A N 1
ATOM 702 C CA . VAL A 1 90 ? -9.703 3.281 11.223 1.00 94.94 90 VAL A CA 1
ATOM 703 C C . VAL A 1 90 ? -9.770 4.580 10.416 1.00 94.94 90 VAL A C 1
ATOM 705 O O . VAL A 1 90 ? -8.803 5.348 10.411 1.00 94.94 90 VAL A O 1
ATOM 708 N N . LYS A 1 91 ? -10.899 4.855 9.747 1.00 94.38 91 LYS A N 1
ATOM 709 C CA . LYS A 1 91 ? -11.083 6.004 8.837 1.00 94.38 91 LYS A CA 1
ATOM 710 C C . LYS A 1 91 ? -10.648 7.354 9.427 1.00 94.38 91 LYS A C 1
ATOM 712 O O . LYS A 1 91 ? -9.950 8.084 8.724 1.00 94.38 91 LYS A O 1
ATOM 717 N N . PRO A 1 92 ? -10.948 7.699 10.695 1.00 95.25 92 PRO A N 1
ATOM 718 C CA . PRO A 1 92 ? -10.507 8.955 11.299 1.00 95.25 92 PRO A CA 1
ATOM 719 C C . PRO A 1 92 ? -8.989 9.148 11.310 1.00 95.25 92 PRO A C 1
ATOM 721 O O . PRO A 1 92 ? -8.527 10.287 11.380 1.00 95.25 92 PRO A O 1
ATOM 724 N N . PHE A 1 93 ? -8.204 8.072 11.262 1.00 95.12 93 PHE A N 1
ATOM 725 C CA . PHE A 1 93 ? -6.744 8.126 11.302 1.00 95.12 93 PHE A CA 1
ATOM 726 C C . PHE A 1 93 ? -6.100 8.107 9.916 1.00 95.12 93 PHE A C 1
ATOM 728 O O . PHE A 1 93 ? -4.894 8.330 9.821 1.00 95.12 93 PHE A O 1
ATOM 735 N N . ILE A 1 94 ? -6.863 7.881 8.844 1.00 95.12 94 ILE A N 1
ATOM 736 C CA . ILE A 1 94 ? -6.365 7.934 7.467 1.00 95.12 94 ILE A CA 1
ATOM 737 C C . ILE A 1 94 ? -6.226 9.404 7.050 1.00 95.12 94 ILE A C 1
ATOM 739 O O . ILE A 1 94 ? -7.184 10.172 7.078 1.00 95.12 94 ILE A O 1
ATOM 743 N N . LYS A 1 95 ? -5.015 9.805 6.653 1.00 95.81 95 LYS A N 1
ATOM 744 C CA . LYS A 1 95 ? -4.733 11.131 6.082 1.00 95.81 95 LYS A CA 1
ATOM 745 C C . LYS A 1 95 ? -5.141 11.197 4.614 1.00 95.81 95 LYS A C 1
ATOM 747 O O . LYS A 1 95 ? -5.653 12.213 4.157 1.00 95.81 95 LYS A O 1
ATOM 752 N N . SER A 1 96 ? -4.830 10.140 3.873 1.00 95.00 96 SER A N 1
ATOM 753 C CA . SER A 1 96 ? -5.162 9.981 2.462 1.00 95.00 96 SER A CA 1
ATOM 754 C C . SER A 1 96 ? -5.223 8.495 2.154 1.00 95.00 96 SER A C 1
ATOM 756 O O . SER A 1 96 ? -4.343 7.754 2.583 1.00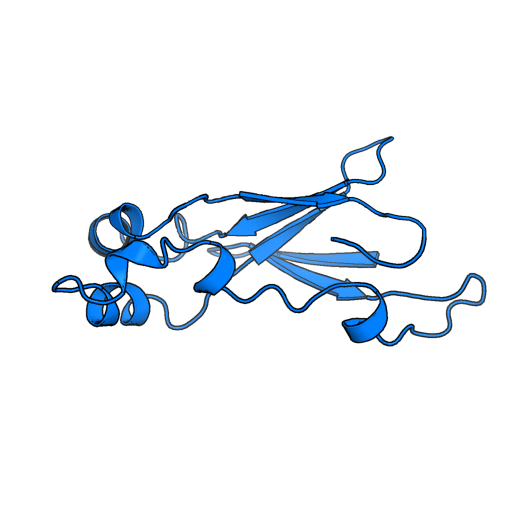 95.00 96 SER A O 1
ATOM 758 N N . GLU A 1 97 ? -6.225 8.066 1.394 1.00 93.69 97 GLU A N 1
ATOM 759 C CA . GLU A 1 97 ? -6.311 6.689 0.894 1.00 93.69 97 GLU A CA 1
ATOM 760 C C . GLU A 1 97 ? -5.379 6.461 -0.300 1.00 93.69 97 GLU A C 1
ATOM 762 O O . GLU A 1 97 ? -5.068 5.319 -0.629 1.00 93.69 97 GLU A O 1
ATOM 767 N N . THR A 1 98 ? -4.892 7.540 -0.924 1.00 95.50 98 THR A N 1
ATOM 768 C CA . THR A 1 98 ? -4.009 7.491 -2.092 1.00 95.50 98 THR A CA 1
ATOM 769 C C . THR A 1 98 ? -2.710 8.264 -1.888 1.00 95.50 98 THR A C 1
ATOM 771 O O . THR A 1 98 ? -2.694 9.336 -1.279 1.00 95.50 98 THR A O 1
ATOM 774 N N . ILE A 1 99 ? -1.620 7.757 -2.458 1.00 95.44 99 ILE A N 1
ATOM 775 C CA . ILE A 1 99 ? -0.321 8.433 -2.546 1.00 95.44 99 ILE A CA 1
ATOM 776 C C . ILE A 1 99 ? 0.143 8.356 -3.997 1.00 95.44 99 ILE A C 1
ATOM 778 O O . ILE A 1 99 ? 0.270 7.261 -4.537 1.00 95.44 99 ILE A O 1
ATOM 782 N N . THR A 1 100 ? 0.442 9.497 -4.610 1.00 95.00 100 THR A N 1
ATOM 783 C CA . THR A 1 100 ? 0.999 9.552 -5.967 1.00 95.00 100 THR A CA 1
ATOM 784 C C . THR A 1 100 ? 2.484 9.875 -5.894 1.00 95.00 100 THR A C 1
ATOM 786 O O . THR A 1 100 ? 2.876 10.877 -5.299 1.00 95.00 100 THR A O 1
ATOM 789 N N . LEU A 1 101 ? 3.299 9.023 -6.508 1.00 95.00 101 LEU A N 1
ATOM 790 C CA . LEU A 1 101 ? 4.741 9.189 -6.643 1.00 95.00 101 LEU A CA 1
ATOM 791 C C . LEU A 1 101 ? 5.076 9.497 -8.097 1.00 95.00 101 LEU A C 1
ATOM 793 O O . LEU A 1 101 ? 4.526 8.879 -9.005 1.00 95.00 101 LEU A O 1
ATOM 797 N N . ASN A 1 102 ? 6.023 10.396 -8.329 1.00 94.94 102 ASN A N 1
ATOM 798 C CA . ASN A 1 102 ? 6.457 10.757 -9.675 1.00 94.94 102 ASN A CA 1
ATOM 799 C C . ASN A 1 102 ? 7.860 10.221 -9.956 1.00 94.94 102 ASN A C 1
ATOM 801 O O . ASN A 1 102 ? 8.749 10.268 -9.103 1.00 94.94 102 ASN A O 1
ATOM 805 N N . TRP A 1 103 ? 8.079 9.732 -11.175 1.00 93.62 103 TRP A N 1
ATOM 806 C CA . TRP A 1 103 ? 9.407 9.345 -11.633 1.00 93.62 103 TRP A CA 1
ATOM 807 C C . TRP A 1 103 ? 10.269 10.580 -11.914 1.00 93.62 103 TRP A C 1
ATOM 809 O O . TRP A 1 103 ? 9.957 11.381 -12.795 1.00 93.62 103 TRP A O 1
ATOM 819 N N . ASN A 1 104 ? 11.388 10.715 -11.201 1.00 92.56 104 ASN A N 1
ATOM 820 C CA . ASN A 1 104 ? 12.297 11.861 -11.329 1.00 92.56 104 ASN A CA 1
ATOM 821 C C . ASN A 1 104 ? 13.582 11.563 -12.126 1.00 92.56 104 ASN A C 1
ATOM 823 O O . ASN A 1 104 ? 14.600 12.222 -11.923 1.00 92.56 104 ASN A O 1
ATOM 827 N N . ASN A 1 105 ? 13.549 10.559 -13.007 1.00 89.62 105 ASN A N 1
ATOM 828 C CA . ASN A 1 105 ? 14.696 9.978 -13.728 1.00 89.62 105 ASN A CA 1
ATOM 829 C C . ASN A 1 105 ? 15.632 9.092 -12.893 1.00 89.62 105 ASN A C 1
ATOM 831 O O . ASN A 1 105 ? 16.502 8.443 -13.469 1.00 89.62 105 ASN A O 1
ATOM 835 N N . ILE A 1 106 ? 15.454 9.033 -11.572 1.00 91.19 106 ILE A N 1
ATOM 836 C CA . ILE A 1 106 ? 16.274 8.202 -10.677 1.00 91.19 106 ILE A CA 1
ATOM 837 C C . ILE A 1 106 ? 15.400 7.218 -9.897 1.00 91.19 106 ILE A C 1
ATOM 839 O O . ILE A 1 106 ? 15.716 6.036 -9.807 1.00 91.19 106 ILE A O 1
ATOM 843 N N . SER A 1 107 ? 14.316 7.710 -9.302 1.00 93.06 107 SER A N 1
ATOM 844 C CA . SER A 1 107 ? 13.427 6.935 -8.434 1.00 93.06 107 SER A CA 1
ATOM 845 C C . SER A 1 107 ? 12.019 7.534 -8.421 1.00 93.06 107 SER A C 1
ATOM 847 O O . SER A 1 107 ? 11.837 8.709 -8.744 1.00 93.06 107 SER A O 1
ATOM 849 N N . PHE A 1 108 ? 11.036 6.743 -8.004 1.00 94.00 108 PHE A N 1
ATOM 850 C CA . PHE A 1 108 ? 9.713 7.233 -7.626 1.00 94.00 108 PHE A CA 1
ATOM 851 C C . PHE A 1 108 ? 9.785 7.941 -6.270 1.00 94.00 108 PHE A C 1
ATOM 853 O O . PHE A 1 108 ? 10.315 7.373 -5.306 1.00 94.00 108 PHE A O 1
ATOM 860 N N . ARG A 1 109 ? 9.280 9.178 -6.214 1.00 91.25 109 ARG A N 1
ATOM 861 C CA . ARG A 1 109 ? 9.271 10.050 -5.029 1.00 91.25 109 ARG A CA 1
ATOM 862 C C . ARG A 1 109 ? 7.963 10.806 -4.884 1.00 91.25 109 ARG A C 1
ATOM 864 O O . ARG A 1 109 ? 7.333 11.086 -5.929 1.00 91.25 109 ARG A O 1
#